Protein AF-A0A6I9Q2E1-F1 (afdb_monomer)

Radius of gyration: 28.59 Å; Cα contacts (8 Å, |Δi|>4): 87; chains: 1; bounding box: 89×49×63 Å

Secondary structure (DSSP, 8-state):
--TT-HHHHHHHHHHHHHH-TTS-HHHHHHHHHHHHHSSS-SS-HHHHHHHT-TTS-HHHHHHHHHHHHHHH-HHHHHHHHHHHHHH-HHHHHT-HHHHHHHHHHHHHHHHHHHHHHHHHHHHTTS--S----PPP----------

pLDDT: mean 81.27, std 20.2, range [39.94, 97.75]

Organism: NCBI:txid8208

Foldseek 3Di:
DPLLQLLVLLVQQLVVLLPDPVVDLVLQLQLLVQLCPDPVRNADPVRSVVLNDPVDHSSVSSSVQSVSLSVSDRVSSVSSLVSCCVRPVVSSCPGPSNVVVVVVVVVVVVVVVVVVVVVVVVVVPDDDDDDDDDDDDDDDDDDDDD

Sequence (146 aa):
MDIDDYHEQLQRDAHFLCSDQRMDTELMDILVLQLNRIYPQILSDKEAHGFRKLSVPTKVRLAELLKHLHRKGEEACHEFYRGLHIHAEDVYSSLPTRVIQKETSDAKWSNTMAIHQERYVLNDRVISEQITCFGWIVATSERVAS

Solvent-accessible surface area (backbone atoms only — not comparable to full-atom values): 8733 Å² total; per-residue (Å²): 127,80,86,76,48,34,50,60,44,50,64,69,33,45,64,54,56,58,66,42,78,82,64,34,63,66,55,51,45,51,45,40,50,49,40,37,70,42,87,79,60,69,30,53,72,69,54,35,57,57,63,60,45,80,92,52,60,55,54,59,42,49,52,51,47,54,56,50,29,56,70,72,33,51,69,43,32,44,53,48,52,53,42,36,42,76,76,36,46,72,60,44,62,63,30,63,64,48,44,53,52,49,54,54,49,53,51,51,50,52,52,51,50,51,54,50,52,56,54,53,69,70,44,78,80,65,84,82,88,84,86,81,81,81,77,83,83,81,85,77,90,82,81,90,86,134

InterPro domains:
  IPR011029 Death-like domain superfamily [G3DSA:1.10.533.10] (2-100)
  IPR043574 Caspase recruitment domain-containing protein 19 [PTHR34765] (3-136)

Mean predicted aligned error: 13.05 Å

Nearest PDB structures (foldseek):
  4fh0-assembly2_B  TM=9.780E-01  e=1.217E-07  Homo sapiens
  4dwn-assembly2_B  TM=9.802E-01  e=1.422E-07  Homo sapiens
  4dwn-assembly1_A  TM=9.805E-01  e=1.843E-07  Homo sapiens
  3t6p-assembly1_A  TM=8.709E-01  e=1.599E+00  Homo sapiens

Structure (mmCIF, N/CA/C/O backbone):
data_AF-A0A6I9Q2E1-F1
#
_entry.id   AF-A0A6I9Q2E1-F1
#
loop_
_atom_site.group_PDB
_atom_site.id
_atom_site.type_symbol
_atom_site.label_atom_id
_atom_site.label_alt_id
_atom_site.label_comp_id
_atom_site.label_asym_id
_atom_site.label_entity_id
_atom_site.label_seq_id
_atom_site.pdbx_PDB_ins_code
_atom_site.Cartn_x
_atom_site.Cartn_y
_atom_site.Cartn_z
_atom_site.occupancy
_atom_site.B_iso_or_equiv
_atom_site.auth_seq_id
_atom_site.auth_comp_id
_atom_site.auth_asym_id
_atom_site.auth_atom_id
_atom_site.pdbx_PDB_model_num
ATOM 1 N N . MET A 1 1 ? 4.318 3.892 -24.324 1.00 43.16 1 MET A N 1
ATOM 2 C CA . MET A 1 1 ? 3.528 4.031 -23.088 1.00 43.16 1 MET A CA 1
ATOM 3 C C . MET A 1 1 ? 4.532 3.825 -21.987 1.00 43.16 1 MET A C 1
ATOM 5 O O . MET A 1 1 ? 5.195 2.796 -22.038 1.00 43.16 1 MET A O 1
ATOM 9 N N . ASP A 1 2 ? 4.786 4.839 -21.169 1.00 49.62 2 ASP A N 1
ATOM 10 C CA . ASP A 1 2 ? 5.805 4.732 -20.129 1.00 49.62 2 ASP A CA 1
ATOM 11 C C . ASP A 1 2 ? 5.295 3.720 -19.104 1.00 49.62 2 ASP A C 1
ATOM 13 O O . ASP A 1 2 ? 4.258 3.923 -18.475 1.00 49.62 2 ASP A O 1
ATOM 17 N N . ILE A 1 3 ? 5.924 2.549 -19.075 1.00 57.00 3 ILE A N 1
ATOM 18 C CA . ILE A 1 3 ? 5.482 1.403 -18.273 1.00 57.00 3 ILE A CA 1
ATOM 19 C C . ILE A 1 3 ? 5.733 1.677 -16.785 1.00 57.00 3 ILE A C 1
ATOM 21 O O . ILE A 1 3 ? 5.215 0.948 -15.944 1.00 57.00 3 ILE A O 1
ATOM 25 N N . ASP A 1 4 ? 6.428 2.767 -16.467 1.00 65.12 4 ASP A N 1
ATOM 26 C CA . ASP A 1 4 ? 6.945 3.084 -15.144 1.00 65.12 4 ASP A CA 1
ATOM 27 C C . ASP A 1 4 ? 6.004 3.963 -14.302 1.00 65.12 4 ASP A C 1
ATOM 29 O O . ASP A 1 4 ? 6.315 4.242 -13.148 1.00 65.12 4 ASP A O 1
ATOM 33 N N . ASP A 1 5 ? 4.820 4.352 -14.804 1.00 89.44 5 ASP A N 1
ATOM 34 C CA . ASP A 1 5 ? 3.875 5.116 -13.978 1.00 89.44 5 ASP A CA 1
ATOM 35 C C . ASP A 1 5 ? 3.180 4.224 -12.934 1.00 89.44 5 ASP A C 1
ATOM 37 O O . ASP A 1 5 ? 2.141 3.590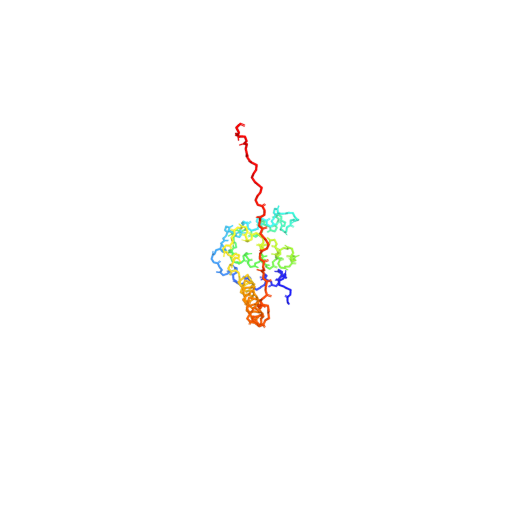 -13.176 1.00 89.44 5 ASP A O 1
ATOM 41 N N . TYR A 1 6 ? 3.752 4.200 -11.729 1.00 91.81 6 TYR A N 1
ATOM 42 C CA . TYR A 1 6 ? 3.202 3.475 -10.590 1.00 91.81 6 TYR A CA 1
ATOM 43 C C . TYR A 1 6 ? 1.793 3.939 -10.199 1.00 91.81 6 TYR A C 1
ATOM 45 O O . TYR A 1 6 ? 1.046 3.131 -9.640 1.00 91.81 6 TYR A O 1
ATOM 53 N N . HIS A 1 7 ? 1.375 5.174 -10.515 1.00 91.62 7 HIS A N 1
ATOM 54 C CA . HIS A 1 7 ? -0.008 5.602 -10.278 1.00 91.62 7 HIS A CA 1
ATOM 55 C C . HIS A 1 7 ? -0.985 4.821 -11.141 1.00 91.62 7 HIS A C 1
ATOM 57 O O . HIS A 1 7 ? -1.996 4.327 -10.630 1.00 91.62 7 HIS A O 1
ATOM 63 N N . GLU A 1 8 ? -0.701 4.718 -12.440 1.00 91.94 8 GLU A N 1
ATOM 64 C CA . GLU A 1 8 ? -1.548 3.971 -13.361 1.00 91.94 8 GLU A CA 1
ATOM 65 C C . GLU A 1 8 ? -1.517 2.477 -13.041 1.00 91.94 8 GLU A C 1
ATOM 67 O O . GLU A 1 8 ? -2.559 1.819 -13.082 1.00 91.94 8 GLU A O 1
ATOM 72 N N . GLN A 1 9 ? -0.344 1.935 -12.687 1.00 94.19 9 GLN A N 1
ATOM 73 C CA . GLN A 1 9 ? -0.238 0.543 -12.248 1.00 94.19 9 GLN A CA 1
ATOM 74 C C . GLN A 1 9 ? -1.138 0.295 -11.031 1.00 94.19 9 GLN A C 1
ATOM 76 O O . GLN A 1 9 ? -1.955 -0.623 -11.047 1.00 94.19 9 GLN A O 1
ATOM 81 N N . LEU A 1 10 ? -1.054 1.148 -9.999 1.00 95.69 10 LEU A N 1
ATOM 82 C CA . LEU A 1 10 ? -1.838 0.997 -8.767 1.00 95.69 10 LEU A CA 1
ATOM 83 C C . LEU A 1 10 ? -3.345 1.052 -9.022 1.00 95.69 10 LEU A C 1
ATOM 85 O O . LEU A 1 10 ? -4.094 0.297 -8.407 1.00 95.69 10 LEU A O 1
ATOM 89 N N . GLN A 1 11 ? -3.802 1.891 -9.955 1.00 93.75 11 GLN A N 1
ATOM 90 C CA . GLN A 1 11 ? -5.210 1.918 -10.356 1.00 93.75 11 GLN A CA 1
ATOM 91 C C . GLN A 1 11 ? -5.654 0.616 -11.032 1.00 93.75 11 GLN A C 1
ATOM 93 O O . GLN A 1 11 ? -6.739 0.117 -10.729 1.00 93.75 11 GLN A O 1
ATOM 98 N N . ARG A 1 12 ? -4.831 0.060 -11.932 1.00 94.44 12 ARG A N 1
ATOM 99 C CA . ARG A 1 12 ? -5.129 -1.201 -12.635 1.00 94.44 12 ARG A CA 1
ATOM 100 C C . ARG A 1 12 ? -5.144 -2.393 -11.678 1.00 94.44 12 ARG A C 1
ATOM 102 O O . ARG A 1 12 ? -6.036 -3.235 -11.759 1.00 94.44 12 ARG A O 1
ATOM 109 N N . ASP A 1 13 ? -4.204 -2.429 -10.741 1.00 96.69 13 ASP A N 1
ATOM 110 C CA . ASP A 1 13 ? -4.019 -3.555 -9.827 1.00 96.69 13 ASP A CA 1
ATOM 111 C C . ASP A 1 13 ? -4.917 -3.494 -8.580 1.00 96.69 13 ASP A C 1
ATOM 113 O O . ASP A 1 13 ? -5.109 -4.507 -7.905 1.00 96.69 13 ASP A O 1
ATOM 117 N N . ALA A 1 14 ? -5.526 -2.342 -8.272 1.00 96.06 14 ALA A N 1
ATOM 118 C CA . ALA A 1 14 ? -6.323 -2.151 -7.057 1.00 96.06 14 ALA A CA 1
ATOM 119 C C . ALA A 1 14 ? -7.446 -3.185 -6.887 1.00 96.06 14 ALA A C 1
ATOM 121 O O . ALA A 1 14 ? -7.664 -3.689 -5.783 1.00 96.06 14 ALA A O 1
ATOM 122 N N . HIS A 1 15 ? -8.152 -3.523 -7.971 1.00 96.12 15 HIS A N 1
ATOM 123 C CA . HIS A 1 15 ? -9.225 -4.518 -7.923 1.00 96.12 15 HIS A CA 1
ATOM 124 C C . HIS A 1 15 ? -8.695 -5.914 -7.571 1.00 96.12 15 HIS A C 1
ATOM 126 O O . HIS A 1 15 ? -9.305 -6.622 -6.766 1.00 96.12 15 HIS A O 1
ATOM 132 N N . PHE A 1 16 ? -7.556 -6.297 -8.157 1.00 97.25 16 PHE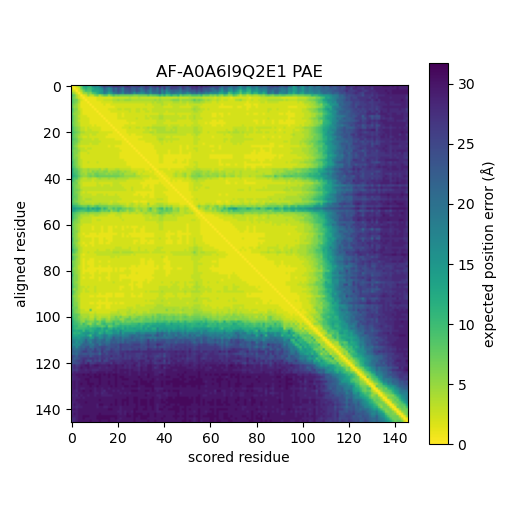 A N 1
ATOM 133 C CA . PHE A 1 16 ? -6.886 -7.563 -7.871 1.00 97.25 16 PHE A CA 1
ATOM 134 C C . PHE A 1 16 ? -6.471 -7.622 -6.398 1.00 97.25 16 PHE A C 1
ATOM 136 O O . PHE A 1 16 ? -6.895 -8.525 -5.680 1.00 97.25 16 PHE A O 1
ATOM 143 N N . LEU A 1 17 ? -5.767 -6.595 -5.916 1.00 97.06 17 LEU A N 1
ATOM 144 C CA . LEU A 1 17 ? -5.309 -6.495 -4.527 1.00 97.06 17 LEU A CA 1
ATOM 145 C C . LEU A 1 17 ? -6.460 -6.561 -3.511 1.00 97.06 17 LEU A C 1
ATOM 147 O O . LEU A 1 17 ? -6.336 -7.210 -2.481 1.00 97.06 17 LEU A O 1
ATOM 151 N N . CYS A 1 18 ? -7.601 -5.925 -3.791 1.00 95.94 18 CYS A N 1
ATOM 152 C CA . CYS A 1 18 ? -8.755 -5.945 -2.880 1.00 95.94 18 CYS A CA 1
ATOM 153 C C . CYS A 1 18 ? -9.529 -7.278 -2.884 1.00 95.94 18 CYS A C 1
ATOM 155 O O . CYS A 1 18 ? -10.335 -7.532 -1.979 1.00 95.94 18 CYS A O 1
ATOM 157 N N . SER A 1 19 ? -9.327 -8.107 -3.910 1.00 94.94 19 SER A N 1
ATOM 158 C CA . SER A 1 19 ? -10.027 -9.382 -4.090 1.00 94.94 19 SER A CA 1
ATOM 159 C C . SER A 1 19 ? -9.179 -10.589 -3.689 1.00 94.94 19 SER A C 1
ATOM 161 O O . SER A 1 19 ? -9.750 -11.610 -3.307 1.00 94.94 19 SER A O 1
ATOM 163 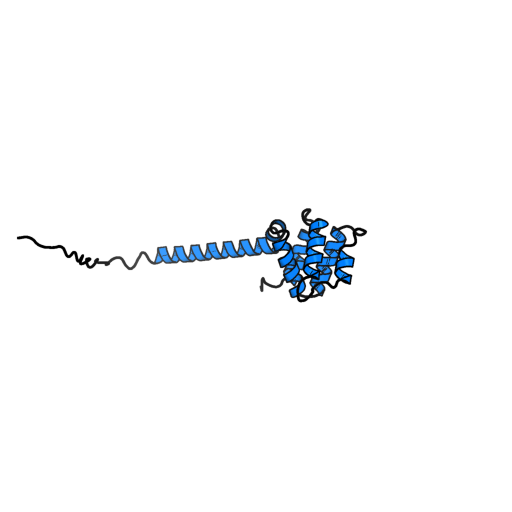N N . ASP A 1 20 ? -7.850 -10.472 -3.752 1.00 95.50 20 ASP A N 1
ATOM 164 C CA . ASP A 1 20 ? -6.910 -11.542 -3.422 1.00 95.50 20 ASP A CA 1
ATOM 165 C C . ASP A 1 20 ? -6.947 -11.868 -1.919 1.00 95.50 20 ASP A C 1
ATOM 167 O O . ASP A 1 20 ? -6.867 -10.989 -1.062 1.00 95.50 20 ASP A O 1
ATOM 171 N N . GLN A 1 21 ? -7.088 -13.151 -1.587 1.00 94.75 21 GLN A N 1
ATOM 172 C CA . GLN A 1 21 ? -7.166 -13.615 -0.203 1.00 94.75 21 GLN A CA 1
ATOM 173 C C . GLN A 1 21 ? -5.833 -13.474 0.544 1.00 94.75 21 GLN A C 1
ATOM 175 O O . GLN A 1 21 ? -5.843 -13.346 1.765 1.00 94.75 21 GLN A O 1
ATOM 180 N N . ARG A 1 22 ? -4.707 -13.471 -0.178 1.00 96.31 22 ARG A N 1
ATOM 181 C CA . ARG A 1 22 ? -3.362 -13.295 0.386 1.00 96.31 22 ARG A CA 1
ATOM 182 C C . ARG A 1 22 ? -3.131 -11.876 0.898 1.00 96.31 22 ARG A C 1
ATOM 184 O O . ARG A 1 22 ? -2.254 -11.659 1.723 1.00 96.31 22 ARG A O 1
ATOM 191 N N . MET A 1 23 ? -3.947 -10.916 0.456 1.00 96.50 23 MET A N 1
ATOM 192 C CA . MET A 1 23 ? -4.010 -9.568 1.024 1.00 96.50 23 MET A CA 1
ATOM 193 C C . MET A 1 23 ? -4.820 -9.568 2.327 1.00 96.50 23 MET A C 1
ATOM 195 O O . MET A 1 23 ? -5.869 -8.927 2.448 1.00 96.50 23 MET A O 1
ATOM 199 N N . ASP A 1 24 ? -4.336 -10.329 3.305 1.00 95.00 24 ASP A N 1
ATOM 200 C CA . ASP A 1 24 ? -4.950 -10.445 4.618 1.00 95.00 24 ASP A CA 1
ATOM 201 C C . ASP A 1 24 ? -4.574 -9.279 5.552 1.00 95.00 24 ASP A C 1
ATOM 203 O O . ASP A 1 24 ? -3.902 -8.308 5.188 1.00 95.00 24 ASP A O 1
ATOM 207 N N . THR A 1 25 ? -5.088 -9.339 6.780 1.00 95.25 25 THR A N 1
ATOM 208 C CA . THR A 1 25 ? -4.869 -8.300 7.791 1.00 95.25 25 THR A CA 1
ATOM 209 C C . THR A 1 25 ? -3.402 -8.187 8.190 1.00 95.25 25 THR A C 1
ATOM 211 O O . THR A 1 25 ? -2.944 -7.079 8.456 1.00 95.25 25 THR A O 1
ATOM 214 N N . GLU A 1 26 ? -2.677 -9.304 8.245 1.00 95.94 26 GLU A N 1
ATOM 215 C CA . GLU A 1 26 ? -1.284 -9.337 8.681 1.00 95.94 26 GLU A CA 1
ATOM 216 C C . GLU A 1 26 ? -0.384 -8.696 7.628 1.00 95.94 26 GLU A C 1
ATOM 218 O O . GLU A 1 26 ? 0.357 -7.763 7.945 1.00 95.94 26 GLU A O 1
ATOM 223 N N . LEU A 1 27 ? -0.523 -9.108 6.365 1.00 96.81 27 LEU A N 1
ATOM 224 C CA . LEU A 1 27 ? 0.221 -8.509 5.263 1.00 96.81 27 LEU A CA 1
ATOM 225 C C . LEU A 1 27 ? -0.088 -7.015 5.141 1.00 96.81 27 LEU A C 1
ATOM 227 O O . LEU A 1 27 ? 0.825 -6.199 5.012 1.00 96.81 27 LEU A O 1
ATOM 231 N N . MET A 1 28 ? -1.363 -6.627 5.241 1.00 96.19 28 MET A N 1
ATOM 232 C CA . MET A 1 28 ? -1.742 -5.216 5.218 1.00 96.19 28 MET A CA 1
ATOM 233 C C . MET A 1 28 ? -1.041 -4.415 6.330 1.00 96.19 28 MET A C 1
ATOM 235 O O . MET A 1 28 ? -0.525 -3.325 6.077 1.00 96.19 28 MET A O 1
ATOM 239 N N . ASP A 1 29 ? -1.022 -4.934 7.556 1.00 96.50 29 ASP A N 1
ATOM 240 C CA . ASP A 1 29 ? -0.396 -4.272 8.698 1.00 96.50 29 ASP A CA 1
ATOM 241 C C . ASP A 1 29 ? 1.132 -4.159 8.536 1.00 96.50 29 ASP A C 1
ATOM 243 O O . ASP A 1 29 ? 1.705 -3.119 8.881 1.00 96.50 29 ASP A O 1
ATOM 247 N N . ILE A 1 30 ? 1.781 -5.182 7.966 1.00 97.12 30 ILE A N 1
ATOM 248 C CA . ILE A 1 30 ? 3.210 -5.170 7.613 1.00 97.12 30 ILE A CA 1
ATOM 249 C C . ILE A 1 30 ? 3.502 -4.071 6.586 1.00 97.12 30 ILE A C 1
ATOM 251 O O . ILE A 1 30 ? 4.409 -3.263 6.795 1.00 97.12 30 ILE A O 1
ATOM 255 N N . LEU A 1 31 ? 2.703 -3.977 5.518 1.00 97.69 31 LEU A N 1
ATOM 256 C CA . LEU A 1 31 ? 2.875 -2.951 4.485 1.00 97.69 31 LEU A CA 1
ATOM 257 C C . LEU A 1 31 ? 2.713 -1.539 5.059 1.00 97.69 31 LEU A C 1
ATOM 259 O O . LEU A 1 31 ? 3.532 -0.659 4.792 1.00 97.69 31 LEU A O 1
ATOM 263 N N . VAL A 1 32 ? 1.701 -1.318 5.904 1.00 97.56 32 VAL A N 1
ATOM 264 C CA . VAL A 1 32 ? 1.496 -0.025 6.576 1.00 97.56 32 VAL A CA 1
ATOM 265 C C . VAL A 1 32 ? 2.687 0.332 7.470 1.00 97.56 32 VAL A C 1
ATOM 267 O O . VAL A 1 32 ? 3.117 1.487 7.493 1.00 97.56 32 VAL A O 1
ATOM 270 N N . LEU A 1 33 ? 3.237 -0.642 8.198 1.00 97.06 33 LEU A N 1
ATOM 271 C CA . LEU A 1 33 ? 4.418 -0.441 9.036 1.00 97.06 33 LEU A CA 1
ATOM 272 C C . LEU A 1 33 ? 5.667 -0.113 8.219 1.00 97.06 33 LEU A C 1
ATOM 274 O O . LEU A 1 33 ? 6.423 0.772 8.620 1.00 97.06 33 LEU A O 1
ATOM 278 N N . GLN A 1 34 ? 5.882 -0.782 7.085 1.00 96.69 34 GLN A N 1
ATOM 279 C CA . GLN A 1 34 ? 7.004 -0.468 6.207 1.00 96.69 34 GLN A CA 1
ATOM 280 C C . GLN A 1 34 ? 6.900 0.976 5.707 1.00 96.69 34 GLN A C 1
ATOM 282 O O . GLN A 1 34 ? 7.830 1.755 5.897 1.00 96.69 34 GLN A O 1
ATOM 287 N N . LEU A 1 35 ? 5.746 1.361 5.156 1.00 97.44 35 LEU A N 1
ATOM 288 C CA . LEU A 1 35 ? 5.506 2.709 4.628 1.00 97.44 35 LEU A CA 1
ATOM 289 C C . LEU A 1 35 ? 5.628 3.810 5.695 1.00 97.44 35 LEU A C 1
ATOM 291 O O . LEU A 1 35 ? 5.893 4.970 5.377 1.00 97.44 35 LEU A O 1
ATOM 295 N N . ASN A 1 36 ? 5.443 3.457 6.966 1.00 97.75 36 ASN A N 1
ATOM 296 C CA . ASN A 1 36 ? 5.642 4.355 8.097 1.00 97.75 36 ASN A CA 1
ATOM 297 C C . ASN A 1 36 ? 7.110 4.499 8.529 1.00 97.75 36 ASN A C 1
ATOM 299 O O . ASN A 1 36 ? 7.475 5.528 9.090 1.00 97.75 36 ASN A O 1
ATOM 303 N N . ARG A 1 37 ? 7.953 3.490 8.301 1.00 96.38 37 ARG A N 1
ATOM 304 C CA . ARG A 1 37 ? 9.317 3.435 8.858 1.00 96.38 37 ARG A CA 1
ATOM 305 C C . ARG A 1 37 ? 10.431 3.738 7.861 1.00 96.38 37 ARG A C 1
ATOM 307 O O . ARG A 1 37 ? 11.580 3.872 8.276 1.00 96.38 37 ARG A O 1
ATOM 314 N N . ILE A 1 38 ? 10.117 3.821 6.574 1.00 92.50 38 ILE A N 1
ATOM 315 C CA . ILE A 1 38 ? 11.080 4.192 5.531 1.00 92.50 38 ILE A CA 1
ATOM 316 C C . ILE A 1 38 ? 11.400 5.693 5.544 1.00 92.50 38 ILE A C 1
ATOM 318 O O . ILE A 1 38 ? 10.649 6.494 6.100 1.00 92.50 38 ILE A O 1
ATOM 322 N N . TYR A 1 39 ? 12.534 6.065 4.943 1.00 87.25 39 TYR A N 1
ATOM 323 C CA . TYR A 1 39 ? 12.930 7.457 4.737 1.00 87.25 39 TYR A CA 1
ATOM 324 C C . TYR A 1 39 ? 12.999 7.776 3.230 1.00 87.25 39 TYR A C 1
ATOM 326 O O . TYR A 1 39 ? 13.746 7.089 2.532 1.00 87.25 39 TYR A O 1
ATOM 334 N N . PRO A 1 40 ? 12.296 8.822 2.748 1.00 87.19 40 PRO A N 1
ATOM 335 C CA . PRO A 1 40 ? 11.367 9.661 3.507 1.00 87.19 40 PRO A CA 1
ATOM 336 C C . PRO A 1 40 ? 10.101 8.890 3.913 1.00 87.19 40 PRO A C 1
ATOM 338 O O . PRO A 1 40 ? 9.668 7.959 3.241 1.00 87.19 40 PRO A O 1
ATOM 341 N N . GLN A 1 41 ? 9.508 9.278 5.041 1.00 94.25 41 GLN A N 1
ATOM 342 C CA . GLN A 1 41 ? 8.316 8.616 5.569 1.00 94.25 41 GLN A CA 1
ATOM 343 C C . GLN A 1 41 ? 7.116 8.846 4.640 1.00 94.25 41 GLN A C 1
ATOM 345 O O . GLN A 1 41 ? 6.723 9.989 4.404 1.00 94.25 41 GLN A O 1
ATOM 350 N N . ILE A 1 42 ? 6.499 7.761 4.158 1.00 96.94 42 ILE A N 1
ATOM 351 C CA . ILE A 1 42 ? 5.319 7.833 3.282 1.00 96.94 42 ILE A CA 1
ATOM 352 C C . ILE A 1 42 ? 4.046 8.016 4.109 1.00 96.94 42 ILE A C 1
ATOM 354 O O . ILE A 1 42 ? 3.234 8.896 3.812 1.00 96.94 42 ILE A O 1
ATOM 358 N N . LEU A 1 43 ? 3.872 7.215 5.165 1.00 97.44 43 LEU A N 1
ATOM 359 C CA . LEU A 1 43 ? 2.753 7.326 6.104 1.00 97.44 43 LEU A CA 1
ATOM 360 C C . LEU A 1 43 ? 3.222 7.893 7.441 1.00 97.44 43 LEU A C 1
ATOM 362 O O . LEU A 1 43 ? 4.043 7.288 8.127 1.00 97.44 43 LEU A O 1
ATOM 366 N N . SER A 1 44 ? 2.630 9.004 7.866 1.00 97.00 44 SER A N 1
ATOM 367 C CA . SER A 1 44 ? 2.819 9.509 9.228 1.00 97.00 44 SER A CA 1
ATOM 368 C C . SER A 1 44 ? 2.331 8.500 10.271 1.00 97.00 44 SER A C 1
ATOM 370 O O . SER A 1 44 ? 1.448 7.683 9.997 1.00 97.00 44 SER A O 1
ATOM 372 N N . ASP A 1 45 ? 2.835 8.595 11.502 1.00 97.12 45 ASP A N 1
ATOM 373 C CA . ASP A 1 45 ? 2.421 7.708 12.603 1.00 97.12 45 ASP A CA 1
ATOM 374 C C . ASP A 1 45 ? 0.902 7.721 12.821 1.00 97.12 45 ASP A C 1
ATOM 376 O O . ASP A 1 45 ? 0.283 6.692 13.102 1.00 97.12 45 ASP A O 1
ATOM 380 N N . LYS A 1 46 ? 0.276 8.886 12.617 1.00 96.31 46 LYS A N 1
ATOM 381 C CA . LYS A 1 46 ? -1.176 9.059 12.699 1.00 96.31 46 LYS A CA 1
ATOM 382 C C . LYS A 1 46 ? -1.912 8.316 11.580 1.00 96.31 46 LYS A C 1
ATOM 384 O O . LYS A 1 46 ? -2.924 7.672 11.856 1.00 96.31 46 LYS A O 1
ATOM 389 N N . GLU A 1 47 ? -1.434 8.414 10.339 1.00 96.75 47 GLU A N 1
ATOM 390 C CA . GLU A 1 47 ? -2.011 7.703 9.188 1.00 96.75 47 GLU A CA 1
ATOM 391 C C . GLU A 1 47 ? -1.859 6.188 9.365 1.00 96.75 47 GLU A C 1
ATOM 393 O O . GLU A 1 47 ? -2.842 5.452 9.275 1.00 96.75 47 GLU A O 1
ATOM 398 N N . ALA A 1 48 ? -0.656 5.731 9.720 1.00 96.75 48 ALA A N 1
ATOM 399 C CA . ALA A 1 48 ? -0.355 4.321 9.932 1.00 96.75 48 ALA A CA 1
ATOM 400 C C . ALA A 1 48 ? -1.204 3.706 11.054 1.00 96.75 48 ALA A C 1
ATOM 402 O O . ALA A 1 48 ? -1.784 2.631 10.891 1.00 96.75 48 ALA A O 1
ATOM 403 N N . HIS A 1 49 ? -1.353 4.413 12.178 1.00 95.06 49 HIS A N 1
ATOM 404 C CA . HIS A 1 49 ? -2.242 3.981 13.253 1.00 95.06 49 HIS A CA 1
ATOM 405 C C . HIS A 1 49 ? -3.713 3.933 12.806 1.00 95.06 49 HIS A C 1
ATOM 407 O O . HIS A 1 49 ? -4.459 3.058 13.239 1.00 95.06 49 HIS A O 1
ATOM 413 N N . GLY A 1 50 ? -4.138 4.841 11.922 1.00 94.38 50 GLY A N 1
ATOM 414 C CA . GLY A 1 50 ? -5.478 4.846 11.334 1.00 94.38 50 GLY A CA 1
ATOM 415 C C . GLY A 1 50 ? -5.772 3.595 10.505 1.00 94.38 50 GLY A C 1
ATOM 416 O O . GLY A 1 50 ? -6.786 2.939 10.742 1.00 94.38 50 GLY A O 1
ATOM 417 N N . PHE A 1 51 ? -4.869 3.234 9.590 1.00 95.25 51 PHE A N 1
ATOM 418 C CA . PHE A 1 51 ? -5.048 2.080 8.701 1.00 95.25 51 PHE A CA 1
ATOM 419 C C . PHE A 1 51 ? -4.984 0.729 9.421 1.00 95.25 51 PHE A C 1
ATOM 421 O O . PHE A 1 51 ? -5.577 -0.238 8.954 1.00 95.25 51 PHE A O 1
ATOM 428 N N . ARG A 1 52 ? -4.328 0.658 10.582 1.00 92.69 52 ARG A N 1
ATOM 429 C CA . ARG A 1 52 ? -4.208 -0.577 11.376 1.00 92.69 52 ARG A CA 1
ATOM 430 C C . ARG A 1 52 ? -5.366 -0.815 12.345 1.00 92.69 52 ARG A C 1
ATOM 432 O O . ARG A 1 52 ? -5.395 -1.828 13.039 1.00 92.69 52 ARG A O 1
ATOM 439 N N . LYS A 1 53 ? -6.361 0.077 12.403 1.00 89.19 53 LYS A N 1
ATOM 440 C CA . LYS A 1 53 ? -7.545 -0.125 13.254 1.00 89.19 53 LYS A CA 1
ATOM 441 C C . LYS A 1 53 ? -8.304 -1.380 12.820 1.00 89.19 53 LYS A C 1
ATOM 443 O O . LYS A 1 53 ? -8.790 -1.457 11.696 1.00 89.19 53 LYS A O 1
ATOM 448 N N . LEU A 1 54 ? -8.431 -2.354 13.721 1.00 83.75 54 LEU A N 1
ATOM 449 C CA . LEU A 1 54 ? -9.125 -3.629 13.470 1.00 83.75 54 LEU A CA 1
ATOM 450 C C . LEU A 1 54 ? -10.657 -3.512 13.518 1.00 83.75 54 LEU A C 1
ATOM 452 O O . LEU A 1 54 ? -11.364 -4.468 13.222 1.00 83.75 54 LEU A O 1
ATOM 456 N N . SER A 1 55 ? -11.187 -2.337 13.870 1.00 88.88 55 SER A N 1
ATOM 457 C CA . SER A 1 55 ? -12.628 -2.063 13.872 1.00 88.88 55 SER A CA 1
ATOM 458 C C . SER A 1 55 ? -13.227 -1.926 12.467 1.00 88.88 55 SER A C 1
ATOM 460 O O . SER A 1 55 ? -14.443 -1.842 12.334 1.00 88.88 55 SER A O 1
ATOM 462 N N . VAL A 1 56 ? -12.389 -1.850 11.428 1.00 90.25 56 VAL A N 1
ATOM 463 C CA . VAL A 1 56 ? -12.797 -1.706 10.025 1.00 90.25 56 VAL A CA 1
ATOM 464 C C . VAL A 1 56 ? -12.365 -2.961 9.254 1.00 90.25 56 VAL A C 1
ATOM 466 O O . VAL A 1 56 ? -11.231 -3.404 9.437 1.00 90.25 56 VAL A O 1
ATOM 469 N N . PRO A 1 57 ? -13.212 -3.538 8.380 1.00 92.44 57 PRO A N 1
ATOM 470 C CA . PRO A 1 57 ? -12.840 -4.710 7.589 1.00 92.44 57 PRO A CA 1
ATOM 471 C C . PRO A 1 57 ? -11.603 -4.466 6.716 1.00 92.44 57 PRO A C 1
ATOM 473 O O . PRO A 1 57 ? -11.522 -3.450 6.026 1.00 92.44 57 PRO A O 1
ATOM 476 N N . THR A 1 58 ? -10.682 -5.432 6.669 1.00 93.19 58 THR A N 1
ATOM 477 C CA . THR A 1 58 ? -9.386 -5.326 5.972 1.00 93.19 58 THR A CA 1
ATOM 478 C C . THR A 1 58 ? -9.509 -4.859 4.527 1.00 93.19 58 THR A C 1
ATOM 480 O O . T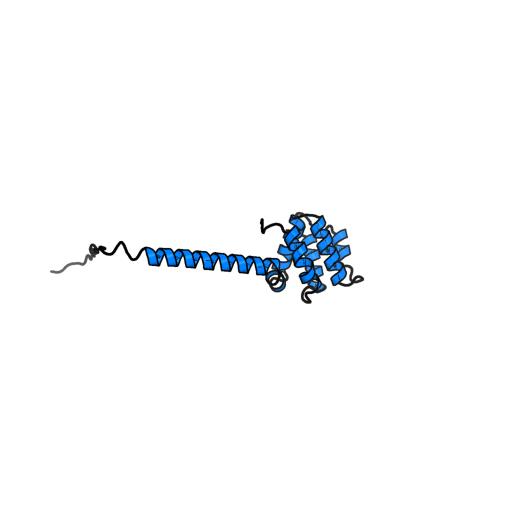HR A 1 58 ? -8.793 -3.948 4.127 1.00 93.19 58 THR A O 1
ATOM 483 N N . LYS A 1 59 ? -10.475 -5.390 3.767 1.00 93.00 59 LYS A N 1
ATOM 484 C CA . LYS A 1 59 ? -10.710 -4.988 2.369 1.00 93.00 59 LYS A CA 1
ATOM 485 C C . LYS A 1 59 ? -11.038 -3.501 2.220 1.00 93.00 59 LYS A C 1
ATOM 487 O O . LYS A 1 59 ? -10.563 -2.858 1.291 1.00 93.00 59 LYS A O 1
ATOM 492 N N . VAL A 1 60 ? -11.826 -2.950 3.146 1.00 93.81 60 VAL A N 1
ATOM 493 C CA . VAL A 1 60 ? -12.182 -1.523 3.147 1.00 93.81 60 VAL A CA 1
ATOM 494 C C . VAL A 1 60 ? -10.945 -0.689 3.457 1.00 93.81 60 VAL A C 1
ATOM 496 O O . VAL A 1 60 ? -10.632 0.234 2.710 1.00 93.81 60 VAL A O 1
ATOM 499 N N . ARG A 1 61 ? -10.193 -1.065 4.499 1.00 95.56 61 ARG A N 1
ATOM 500 C CA . ARG A 1 61 ? -8.957 -0.365 4.868 1.00 95.56 61 ARG A CA 1
ATOM 501 C C . ARG A 1 61 ? -7.938 -0.393 3.728 1.00 95.56 61 ARG A C 1
ATOM 503 O O . ARG A 1 61 ? -7.288 0.615 3.476 1.00 95.56 61 ARG A O 1
ATOM 510 N N . LEU A 1 62 ? -7.790 -1.531 3.045 1.00 96.31 62 LEU A N 1
ATOM 511 C CA . LEU A 1 62 ? -6.868 -1.688 1.922 1.00 96.31 62 LEU A CA 1
ATOM 512 C C . LEU A 1 62 ? -7.273 -0.785 0.755 1.00 96.31 62 LEU A C 1
ATOM 514 O O . LEU A 1 62 ? -6.438 -0.046 0.246 1.00 96.31 62 LEU A O 1
ATOM 518 N N . ALA A 1 63 ? -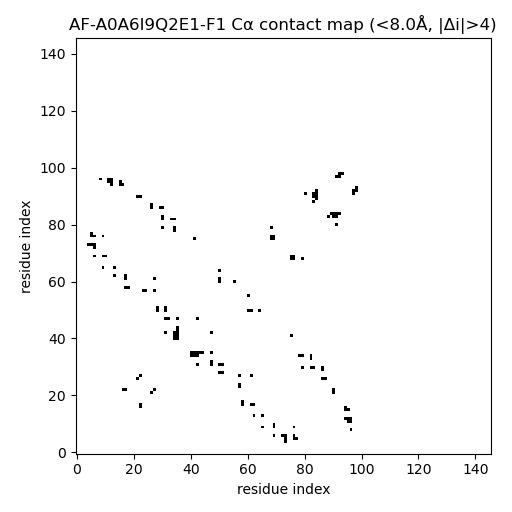8.553 -0.763 0.380 1.00 95.94 63 ALA A N 1
ATOM 519 C CA . ALA A 1 63 ? -9.041 0.138 -0.662 1.00 95.94 63 ALA A CA 1
ATOM 520 C C . ALA A 1 63 ? -8.780 1.619 -0.317 1.00 95.94 63 ALA A C 1
ATOM 522 O O . ALA A 1 63 ? -8.365 2.403 -1.175 1.00 95.94 63 ALA A O 1
ATOM 523 N N . GLU A 1 64 ? -8.981 2.008 0.946 1.00 96.88 64 GLU A N 1
ATOM 524 C CA . GLU A 1 64 ? -8.673 3.357 1.427 1.00 96.88 64 GLU A CA 1
ATOM 525 C C . GLU A 1 64 ? -7.170 3.659 1.410 1.00 96.88 64 GLU A C 1
ATOM 527 O O . GLU A 1 64 ? -6.783 4.753 0.994 1.00 96.88 64 GLU A O 1
ATOM 532 N N . LEU A 1 65 ? -6.329 2.698 1.801 1.00 97.44 65 LEU A N 1
ATOM 533 C CA . LEU A 1 65 ? -4.872 2.809 1.752 1.00 97.44 65 LEU A CA 1
ATOM 534 C C . LEU A 1 65 ? -4.389 3.034 0.316 1.00 97.44 65 LEU A C 1
ATOM 536 O O . LEU A 1 65 ? -3.675 4.000 0.063 1.00 97.44 65 LEU A O 1
ATOM 540 N N . LEU A 1 66 ? -4.824 2.207 -0.638 1.00 97.62 66 LEU A N 1
ATOM 541 C CA . LEU A 1 66 ? -4.430 2.327 -2.047 1.00 97.62 66 LEU A CA 1
ATOM 542 C C . LEU A 1 66 ? -4.841 3.687 -2.626 1.00 97.62 66 LEU A C 1
ATOM 544 O O . LEU A 1 66 ? -4.040 4.374 -3.259 1.00 97.62 66 LEU A O 1
ATOM 548 N N . LYS A 1 67 ? -6.071 4.132 -2.340 1.00 97.12 67 LYS A N 1
ATOM 549 C CA . LYS A 1 67 ? -6.559 5.459 -2.743 1.00 97.12 67 LYS A CA 1
ATOM 550 C C . LYS A 1 67 ? -5.749 6.592 -2.114 1.00 97.12 67 LYS A C 1
ATOM 552 O O . LYS A 1 67 ? -5.557 7.635 -2.738 1.00 97.12 67 LYS A O 1
ATOM 557 N N . HIS A 1 68 ? -5.323 6.424 -0.868 1.00 97.62 68 HIS A N 1
ATOM 558 C CA . HIS A 1 68 ? -4.523 7.408 -0.157 1.00 97.62 68 HIS A CA 1
ATOM 559 C C . HIS A 1 68 ? -3.104 7.508 -0.733 1.00 97.62 68 HIS A C 1
ATOM 561 O O . HIS A 1 68 ? -2.643 8.616 -0.991 1.00 97.62 68 HIS A O 1
ATOM 567 N N . LEU A 1 69 ? -2.458 6.375 -1.015 1.00 97.06 69 LEU A N 1
ATOM 568 C CA . LEU A 1 69 ? -1.135 6.322 -1.645 1.00 97.06 69 LEU A CA 1
ATOM 569 C C . LEU A 1 69 ? -1.157 6.925 -3.051 1.00 97.06 69 LEU A C 1
ATOM 571 O O . LEU A 1 69 ? -0.340 7.789 -3.353 1.00 97.06 69 LEU A O 1
ATOM 575 N N . HIS A 1 70 ? -2.175 6.591 -3.847 1.00 95.19 70 HIS A N 1
ATOM 576 C CA . HIS A 1 70 ? -2.384 7.190 -5.165 1.00 95.19 70 HIS A CA 1
ATOM 577 C C . HIS A 1 70 ? -2.540 8.720 -5.115 1.00 95.19 70 HIS A C 1
ATOM 579 O O . HIS A 1 70 ? -2.180 9.416 -6.052 1.00 95.19 70 HIS A O 1
ATOM 585 N N . ARG A 1 71 ? -3.084 9.278 -4.026 1.00 95.50 71 ARG A N 1
ATOM 586 C CA . ARG A 1 71 ? -3.172 10.738 -3.844 1.00 95.50 71 ARG A CA 1
ATOM 587 C C . ARG A 1 71 ? -1.871 11.365 -3.351 1.00 95.50 71 ARG A C 1
ATOM 589 O O . ARG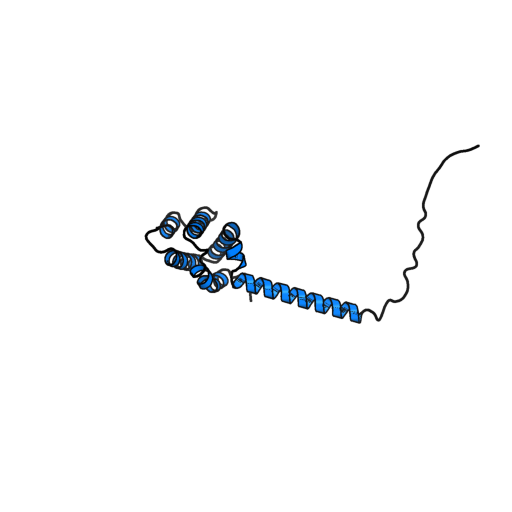 A 1 71 ? -1.695 12.564 -3.544 1.00 95.50 71 ARG A O 1
ATOM 596 N N . LYS A 1 72 ? -1.012 10.603 -2.665 1.00 95.00 72 LYS A N 1
ATOM 597 C CA . LYS A 1 72 ? 0.271 11.102 -2.150 1.00 95.00 72 LYS A CA 1
ATOM 598 C C . LYS A 1 72 ? 1.296 11.285 -3.258 1.00 95.00 72 LYS A C 1
ATOM 600 O O . LYS A 1 72 ? 2.064 12.239 -3.187 1.00 95.00 72 LYS A O 1
ATOM 605 N N . GLY A 1 73 ? 1.305 10.406 -4.253 1.00 93.38 73 GLY A N 1
ATOM 606 C CA . GLY A 1 73 ? 2.194 10.542 -5.397 1.00 93.38 73 GLY A CA 1
ATOM 607 C C . GLY A 1 73 ? 2.847 9.235 -5.825 1.00 93.38 73 GLY A C 1
ATOM 608 O O . GLY A 1 73 ? 2.560 8.157 -5.302 1.00 93.38 73 GLY A O 1
ATOM 609 N N . GLU A 1 74 ? 3.755 9.371 -6.786 1.00 93.81 74 GLU A N 1
ATOM 610 C CA . GLU A 1 74 ? 4.368 8.256 -7.508 1.00 93.81 74 GLU A CA 1
ATOM 611 C C . GLU A 1 74 ? 5.301 7.476 -6.578 1.00 93.81 74 GLU A C 1
ATOM 613 O O . GLU A 1 74 ? 5.110 6.274 -6.415 1.00 93.81 74 GLU A O 1
ATOM 618 N N . GLU A 1 75 ? 6.132 8.185 -5.812 1.00 94.31 75 GLU A N 1
ATOM 619 C CA . GLU A 1 75 ? 6.977 7.627 -4.750 1.00 94.31 75 GLU A CA 1
ATOM 620 C C . GLU A 1 75 ? 6.192 6.760 -3.746 1.00 94.31 75 GLU A C 1
ATOM 622 O O . GLU A 1 75 ? 6.626 5.680 -3.353 1.00 94.31 75 GLU A O 1
ATOM 627 N N . ALA A 1 76 ? 4.989 7.192 -3.349 1.00 96.06 76 ALA A N 1
ATOM 628 C CA . ALA A 1 76 ? 4.162 6.438 -2.407 1.00 96.06 76 ALA A CA 1
ATOM 629 C C . ALA A 1 76 ? 3.614 5.141 -3.026 1.00 96.06 76 ALA A C 1
ATOM 631 O O . ALA A 1 76 ? 3.501 4.123 -2.340 1.00 96.06 76 ALA A O 1
ATOM 632 N N . CYS A 1 77 ? 3.275 5.174 -4.317 1.00 96.19 77 CYS A N 1
ATOM 633 C CA . CYS A 1 77 ? 2.857 3.991 -5.065 1.00 96.19 77 CYS A CA 1
ATOM 634 C C . CYS A 1 77 ? 4.040 3.033 -5.276 1.00 96.19 77 CYS A C 1
ATOM 636 O O . CYS A 1 77 ? 3.896 1.826 -5.081 1.00 96.19 77 CYS A O 1
ATOM 638 N N . HIS A 1 78 ? 5.212 3.567 -5.618 1.00 95.38 78 HIS A N 1
ATOM 639 C CA . HIS A 1 78 ? 6.441 2.803 -5.797 1.00 95.38 78 HIS A CA 1
ATOM 640 C C . HIS A 1 78 ? 6.853 2.078 -4.508 1.00 95.38 78 HIS A C 1
ATOM 642 O O . HIS A 1 78 ? 7.049 0.863 -4.522 1.00 95.38 78 HIS A O 1
ATOM 648 N N . GLU A 1 79 ? 6.893 2.775 -3.370 1.00 96.75 79 GLU A N 1
ATOM 649 C CA . GLU A 1 79 ? 7.267 2.163 -2.090 1.00 96.75 79 GLU A CA 1
ATOM 650 C C . GLU A 1 79 ? 6.248 1.123 -1.604 1.00 96.75 79 GLU A C 1
ATOM 652 O 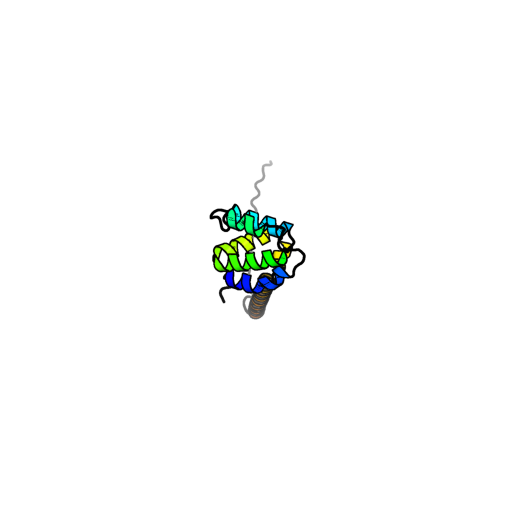O . GLU A 1 79 ? 6.617 0.152 -0.938 1.00 96.75 79 GLU A O 1
ATOM 657 N N . PHE A 1 80 ? 4.974 1.256 -1.988 1.00 97.44 80 PHE A N 1
ATOM 658 C CA . PHE A 1 80 ? 3.989 0.196 -1.775 1.00 97.44 80 PHE A CA 1
ATOM 659 C C . PHE A 1 80 ? 4.340 -1.064 -2.566 1.00 97.44 80 PHE A C 1
ATOM 661 O O . PHE A 1 80 ? 4.368 -2.150 -1.988 1.00 97.44 80 PHE A O 1
ATOM 668 N N . TYR A 1 81 ? 4.660 -0.935 -3.857 1.00 97.12 81 TYR A N 1
ATOM 669 C CA . TYR A 1 81 ? 5.095 -2.074 -4.667 1.00 97.12 81 TYR A CA 1
ATOM 670 C C . TYR A 1 81 ? 6.386 -2.692 -4.151 1.00 97.12 81 TYR A C 1
ATOM 672 O O . TYR A 1 81 ? 6.501 -3.915 -4.110 1.00 97.12 81 TYR A O 1
ATOM 680 N N . ARG A 1 82 ? 7.328 -1.862 -3.703 1.00 96.25 82 ARG A N 1
ATOM 681 C CA . ARG A 1 82 ? 8.565 -2.319 -3.079 1.00 96.25 82 ARG A CA 1
ATOM 682 C C . ARG A 1 82 ? 8.285 -3.128 -1.812 1.00 96.25 82 ARG A C 1
ATOM 684 O O . ARG A 1 82 ? 8.851 -4.203 -1.647 1.00 96.25 82 ARG A O 1
ATOM 691 N N . GLY A 1 83 ? 7.386 -2.664 -0.944 1.00 97.19 83 GLY A N 1
ATOM 692 C CA . GLY A 1 83 ? 6.964 -3.427 0.236 1.00 97.19 83 GLY A CA 1
ATOM 693 C C . GLY A 1 83 ? 6.220 -4.708 -0.095 1.00 97.19 83 GLY A C 1
ATOM 694 O O . GLY A 1 83 ? 6.490 -5.744 0.508 1.00 97.19 83 GLY A O 1
ATOM 695 N N . LEU A 1 84 ? 5.344 -4.668 -1.096 1.00 97.56 84 LEU A N 1
ATOM 696 C CA . LEU A 1 84 ? 4.632 -5.850 -1.559 1.00 97.56 84 LEU A CA 1
ATOM 697 C C . LEU A 1 84 ? 5.600 -6.897 -2.114 1.00 97.56 84 LEU A C 1
ATOM 699 O O . LEU A 1 84 ? 5.462 -8.069 -1.797 1.00 97.56 84 LEU A O 1
ATOM 703 N N . HIS A 1 85 ? 6.617 -6.485 -2.871 1.00 97.00 85 HIS A N 1
ATOM 704 C CA . HIS A 1 85 ? 7.642 -7.391 -3.381 1.00 97.00 85 HIS A CA 1
ATOM 705 C C . HIS A 1 85 ? 8.455 -8.050 -2.256 1.00 97.00 85 HIS A C 1
ATOM 707 O O . HIS A 1 85 ? 8.714 -9.246 -2.316 1.00 97.00 85 HIS A O 1
ATOM 713 N N . ILE A 1 86 ? 8.814 -7.293 -1.212 1.00 96.88 86 ILE A N 1
ATOM 714 C CA . ILE A 1 86 ? 9.593 -7.800 -0.070 1.00 96.88 86 ILE A CA 1
ATOM 715 C C . ILE A 1 86 ? 8.780 -8.784 0.781 1.00 96.88 86 ILE A C 1
ATOM 717 O O . ILE A 1 86 ? 9.317 -9.787 1.247 1.00 96.88 86 ILE A O 1
ATOM 721 N N . HIS A 1 87 ? 7.506 -8.480 1.028 1.00 97.12 87 HIS A N 1
ATOM 722 C CA . HIS A 1 87 ? 6.698 -9.200 2.014 1.00 97.12 87 HIS A CA 1
ATOM 723 C C . HIS A 1 87 ? 5.733 -10.226 1.416 1.00 97.12 87 HIS A C 1
ATOM 725 O O . HIS A 1 87 ? 5.277 -11.109 2.136 1.00 97.12 87 HIS A O 1
ATOM 731 N N . ALA A 1 88 ? 5.428 -10.121 0.124 1.00 97.00 88 ALA A N 1
ATOM 732 C CA . ALA A 1 88 ? 4.506 -10.996 -0.591 1.00 97.00 88 ALA A CA 1
ATOM 733 C C . ALA A 1 88 ? 4.873 -11.059 -2.083 1.00 97.00 88 ALA A C 1
ATOM 735 O O . ALA A 1 88 ? 4.116 -10.629 -2.960 1.00 97.00 88 ALA A O 1
ATOM 736 N N . GLU A 1 89 ? 6.069 -11.578 -2.376 1.00 96.62 89 GLU A N 1
ATOM 737 C CA . GLU A 1 89 ? 6.584 -11.717 -3.744 1.00 96.62 89 GLU A CA 1
ATOM 738 C C . GLU A 1 89 ? 5.613 -12.478 -4.660 1.00 96.62 89 GLU A C 1
ATOM 740 O O . GLU A 1 89 ? 5.479 -12.162 -5.844 1.00 96.62 89 GLU A O 1
ATOM 745 N N . ASP A 1 90 ? 4.901 -13.461 -4.118 1.00 96.06 90 ASP A N 1
ATOM 746 C CA . ASP A 1 90 ? 3.920 -14.258 -4.839 1.00 96.06 90 ASP A CA 1
ATOM 747 C C . ASP A 1 90 ? 2.684 -13.435 -5.240 1.00 96.06 90 ASP A C 1
ATOM 749 O O . ASP A 1 90 ? 2.158 -13.615 -6.342 1.00 96.06 90 ASP A O 1
ATOM 753 N N . VAL A 1 91 ? 2.223 -12.513 -4.388 1.00 97.38 91 VAL A N 1
ATOM 754 C CA . VAL A 1 91 ? 1.160 -11.549 -4.722 1.00 97.38 91 VAL A CA 1
ATOM 755 C C . VAL A 1 91 ? 1.677 -10.556 -5.750 1.00 97.38 91 VAL A C 1
ATOM 757 O O . VAL A 1 91 ? 1.035 -10.350 -6.778 1.00 97.38 91 VAL A O 1
ATOM 760 N N . TYR A 1 92 ? 2.864 -9.997 -5.509 1.00 97.06 92 TYR A N 1
ATOM 761 C CA . TYR A 1 92 ? 3.512 -9.039 -6.400 1.00 97.06 92 TYR A CA 1
ATOM 762 C C . TYR A 1 92 ? 3.680 -9.596 -7.820 1.00 97.06 92 TYR A C 1
ATOM 764 O O . TYR A 1 92 ? 3.314 -8.951 -8.798 1.00 97.06 92 TYR A O 1
ATOM 772 N N . SER A 1 93 ? 4.169 -10.826 -7.948 1.00 95.50 93 SER A N 1
ATOM 773 C CA . SER A 1 93 ? 4.400 -11.465 -9.248 1.00 95.50 93 SER A CA 1
ATOM 774 C C . SER A 1 93 ? 3.103 -11.830 -9.976 1.00 95.50 93 SER A C 1
ATOM 776 O O . SER A 1 93 ? 3.117 -12.030 -11.188 1.00 95.50 93 SER A O 1
ATOM 778 N N . SER A 1 94 ? 1.984 -11.903 -9.249 1.00 96.50 94 SER A N 1
ATOM 779 C CA . SER A 1 94 ? 0.653 -12.198 -9.795 1.00 96.50 94 SER A CA 1
ATOM 780 C C . SER A 1 94 ? -0.112 -10.948 -10.241 1.00 96.50 94 SER A C 1
ATOM 782 O O . SER A 1 94 ? -1.216 -11.074 -10.770 1.00 96.50 94 SER A O 1
ATOM 784 N N . LEU A 1 95 ? 0.428 -9.747 -10.006 1.00 96.44 95 LEU A N 1
ATOM 785 C CA . LEU A 1 95 ? -0.245 -8.502 -10.363 1.00 96.44 95 LEU A CA 1
ATOM 786 C C . LEU A 1 95 ? -0.494 -8.430 -11.877 1.00 96.44 95 LEU A C 1
ATOM 788 O O . LEU A 1 95 ? 0.435 -8.687 -12.651 1.00 96.44 95 LEU A O 1
ATOM 792 N N . PRO A 1 96 ? -1.696 -8.018 -12.321 1.00 94.12 96 PRO A N 1
ATOM 793 C CA . PRO A 1 96 ? -2.005 -7.849 -13.739 1.00 94.12 96 PRO A CA 1
ATOM 794 C C . PRO A 1 96 ? -0.955 -7.031 -14.497 1.00 94.12 96 PRO A C 1
ATOM 796 O O . PRO A 1 96 ? -0.527 -7.427 -15.582 1.00 94.12 96 PRO A O 1
ATOM 799 N N . THR A 1 97 ? -0.481 -5.925 -13.916 1.00 92.88 97 THR A N 1
ATOM 800 C CA . THR A 1 97 ? 0.558 -5.092 -14.542 1.00 92.88 97 THR A CA 1
ATOM 801 C C . THR A 1 97 ? 1.891 -5.828 -14.710 1.00 92.88 97 THR A C 1
ATOM 803 O O . THR A 1 97 ? 2.541 -5.668 -15.743 1.00 92.88 97 THR A O 1
ATOM 806 N N . ARG A 1 98 ? 2.284 -6.683 -13.756 1.00 92.00 98 ARG A N 1
ATOM 807 C CA . ARG A 1 98 ? 3.534 -7.466 -13.802 1.00 92.00 98 ARG A CA 1
ATOM 808 C C . ARG A 1 98 ? 3.458 -8.616 -14.793 1.00 92.00 98 ARG A C 1
ATOM 810 O O . ARG A 1 98 ? 4.415 -8.847 -15.530 1.00 92.00 98 ARG A O 1
ATOM 817 N N . VAL A 1 99 ? 2.314 -9.292 -14.856 1.00 89.56 99 VAL A N 1
ATOM 818 C CA . VAL A 1 99 ? 2.076 -10.368 -15.826 1.00 89.56 99 VAL A CA 1
ATOM 819 C C . VAL A 1 99 ? 2.172 -9.821 -17.253 1.00 89.56 99 VAL A C 1
ATOM 821 O O . VAL A 1 99 ? 2.950 -10.340 -18.050 1.00 89.56 99 VAL A O 1
ATOM 824 N N . ILE A 1 100 ? 1.495 -8.706 -17.547 1.00 87.56 100 ILE A N 1
ATOM 825 C CA . ILE A 1 100 ? 1.537 -8.067 -18.874 1.00 87.56 100 ILE A CA 1
ATOM 826 C C . ILE A 1 100 ? 2.959 -7.591 -19.226 1.00 87.56 100 ILE A C 1
ATOM 828 O O . ILE A 1 100 ? 3.416 -7.745 -20.362 1.00 87.56 100 ILE A O 1
ATOM 832 N N . GLN A 1 101 ? 3.696 -7.024 -18.267 1.00 82.50 101 GLN A N 1
ATOM 833 C CA . GLN A 1 101 ? 5.090 -6.605 -18.475 1.00 82.50 101 GLN A CA 1
ATOM 834 C C . GLN A 1 101 ? 6.006 -7.784 -18.825 1.00 82.50 101 GLN A C 1
ATOM 836 O O . GLN A 1 101 ? 6.866 -7.673 -19.705 1.00 82.50 101 GLN A O 1
ATOM 841 N N . LYS A 1 102 ? 5.812 -8.928 -18.168 1.00 83.00 102 LYS A N 1
ATOM 842 C CA . LYS A 1 102 ? 6.578 -10.138 -18.457 1.00 83.00 102 LYS A CA 1
ATOM 843 C C . LYS A 1 102 ? 6.244 -10.695 -19.840 1.00 83.00 102 LYS A C 1
ATOM 845 O O . LYS A 1 102 ? 7.152 -10.910 -20.635 1.00 83.00 102 LYS A O 1
ATOM 850 N N . GLU A 1 103 ? 4.961 -10.824 -20.169 1.00 80.94 103 GLU A N 1
ATOM 851 C CA . GLU A 1 103 ? 4.510 -11.316 -21.479 1.00 80.94 103 GLU A CA 1
ATOM 852 C C . GLU A 1 103 ? 5.022 -10.448 -22.636 1.00 80.94 103 GLU A C 1
ATOM 854 O O . GLU A 1 103 ? 5.492 -10.959 -23.653 1.00 80.94 103 GLU A O 1
ATOM 859 N N . THR A 1 104 ? 4.987 -9.124 -22.480 1.00 76.00 104 THR A N 1
ATOM 860 C CA . THR A 1 104 ? 5.501 -8.192 -23.497 1.00 76.00 104 THR A CA 1
ATOM 861 C C . THR A 1 104 ? 7.021 -8.268 -23.648 1.00 76.00 104 THR A C 1
ATOM 863 O O . THR A 1 104 ? 7.532 -8.159 -24.767 1.00 76.00 104 THR A O 1
ATOM 866 N N . SER A 1 105 ? 7.750 -8.510 -22.558 1.00 72.12 105 SER A N 1
ATOM 867 C CA . SER A 1 105 ? 9.203 -8.713 -22.579 1.00 72.12 105 SER A CA 1
ATOM 868 C C . SER A 1 105 ? 9.586 -10.036 -23.251 1.00 72.12 105 SER A C 1
ATOM 870 O O . SER A 1 105 ? 10.466 -10.053 -24.116 1.00 72.12 105 SER A O 1
ATOM 872 N N . ASP A 1 106 ? 8.875 -11.120 -22.940 1.00 72.88 106 ASP A N 1
ATOM 873 C CA . ASP A 1 106 ? 9.092 -12.447 -23.526 1.00 72.88 106 ASP A CA 1
ATOM 874 C C . ASP A 1 106 ? 8.723 -12.474 -25.021 1.00 72.88 106 ASP A C 1
ATOM 876 O O . ASP A 1 106 ? 9.445 -13.045 -25.848 1.00 72.88 106 ASP A O 1
ATOM 880 N N . ALA A 1 107 ? 7.646 -11.786 -25.412 1.00 67.12 107 ALA A N 1
ATOM 881 C CA . ALA A 1 107 ? 7.289 -11.600 -26.816 1.00 67.12 107 ALA A CA 1
ATOM 882 C C . ALA A 1 107 ? 8.356 -10.787 -27.565 1.00 67.12 107 ALA A C 1
ATOM 884 O O . ALA A 1 107 ? 8.720 -11.120 -28.696 1.00 67.12 107 ALA A O 1
ATOM 885 N N . LYS A 1 108 ? 8.909 -9.738 -26.946 1.00 65.81 108 LYS A N 1
ATOM 886 C CA . LYS A 1 108 ? 9.999 -8.942 -27.530 1.00 65.81 108 LYS A CA 1
ATOM 887 C C . LYS A 1 108 ? 11.281 -9.763 -27.693 1.00 65.81 108 LYS A C 1
ATOM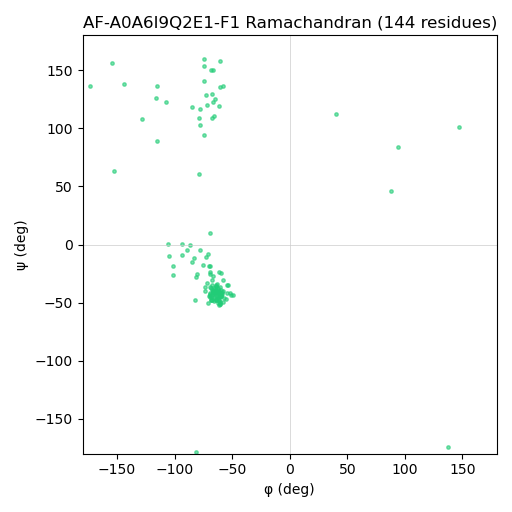 889 O O . LYS A 1 108 ? 11.936 -9.659 -28.732 1.00 65.81 108 LYS A O 1
ATOM 894 N N . TRP A 1 109 ? 11.615 -10.611 -26.720 1.00 53.84 109 TRP A N 1
ATOM 895 C CA . TRP A 1 109 ? 12.732 -11.553 -26.819 1.00 53.84 109 TRP A CA 1
ATOM 896 C C . TRP A 1 109 ? 12.527 -12.556 -27.958 1.00 53.84 109 TRP A C 1
ATOM 898 O O . TRP A 1 109 ? 13.412 -12.732 -28.793 1.00 53.84 109 TRP A O 1
ATOM 908 N N . SER A 1 110 ? 11.329 -13.136 -28.056 1.00 62.62 110 SER A N 1
ATOM 909 C CA . SER A 1 110 ? 10.971 -14.096 -29.107 1.00 62.62 110 SER A CA 1
ATOM 910 C C . SER A 1 110 ? 11.056 -13.481 -30.509 1.00 62.62 110 SER A C 1
ATOM 912 O O . SER A 1 110 ? 11.636 -14.081 -31.411 1.00 62.62 110 SER A O 1
ATOM 914 N N . ASN A 1 111 ? 10.574 -12.245 -30.686 1.00 56.91 111 ASN A N 1
ATOM 915 C CA . ASN A 1 111 ? 10.719 -11.505 -31.944 1.00 56.91 111 ASN A CA 1
ATOM 916 C C . ASN A 1 111 ? 12.187 -11.186 -32.269 1.00 56.91 111 ASN A C 1
ATOM 918 O O . ASN A 1 111 ? 12.607 -11.299 -33.417 1.00 56.91 111 ASN A O 1
ATOM 922 N N . THR A 1 112 ? 12.994 -10.826 -31.268 1.00 57.22 112 THR A N 1
ATOM 923 C CA . THR A 1 112 ? 14.425 -10.535 -31.462 1.00 57.22 112 THR A CA 1
ATOM 924 C C . THR A 1 112 ? 15.194 -11.792 -31.880 1.00 57.22 112 THR A C 1
ATOM 926 O O . THR A 1 112 ? 16.007 -11.740 -32.801 1.00 57.22 112 THR A O 1
ATOM 929 N N . MET A 1 113 ? 14.892 -12.941 -31.269 1.00 51.69 113 MET A N 1
ATOM 930 C CA . MET A 1 113 ? 15.478 -14.233 -31.638 1.00 51.69 113 MET A CA 1
ATOM 931 C C . MET A 1 113 ? 15.052 -14.699 -33.033 1.00 51.69 113 MET A C 1
ATOM 933 O O . MET A 1 113 ? 15.898 -15.192 -33.779 1.00 51.69 113 MET A O 1
ATOM 937 N N . ALA A 1 114 ? 13.792 -14.481 -33.423 1.00 55.41 114 ALA A N 1
ATOM 938 C CA . ALA A 1 114 ? 13.325 -14.750 -34.783 1.00 55.41 114 ALA A CA 1
ATOM 939 C C . ALA A 1 114 ? 14.075 -13.895 -35.823 1.00 55.41 114 ALA A C 1
ATOM 941 O O . ALA A 1 114 ? 14.563 -14.425 -36.818 1.00 55.41 114 ALA A O 1
ATOM 942 N N . ILE A 1 115 ? 14.272 -12.598 -35.551 1.00 56.03 115 ILE A N 1
ATOM 943 C CA . ILE A 1 115 ? 15.044 -11.691 -36.420 1.00 56.03 115 ILE A CA 1
ATOM 944 C C . ILE A 1 115 ? 16.518 -12.119 -36.507 1.00 56.03 115 ILE A C 1
ATOM 946 O O . ILE A 1 115 ? 17.118 -12.058 -37.582 1.00 56.03 115 ILE A O 1
ATOM 950 N N . HIS A 1 116 ? 17.125 -12.561 -35.400 1.00 51.25 116 HIS A N 1
ATOM 951 C CA . HIS A 1 116 ? 18.494 -13.077 -35.426 1.00 51.25 116 HIS A CA 1
ATOM 952 C C . HIS A 1 116 ? 18.598 -14.367 -36.246 1.00 51.25 116 HIS A C 1
ATOM 954 O O . HIS A 1 116 ? 19.492 -14.453 -37.084 1.00 51.25 116 HIS A O 1
ATOM 960 N N . GLN A 1 117 ? 17.684 -15.330 -36.081 1.00 47.84 117 GLN A N 1
ATOM 961 C CA . GLN A 1 117 ? 17.664 -16.554 -36.894 1.00 47.84 117 GLN A CA 1
ATOM 962 C C . GLN A 1 117 ? 17.507 -16.253 -38.388 1.00 47.84 117 GLN A C 1
ATOM 964 O O . GLN A 1 117 ? 18.249 -16.804 -39.195 1.00 47.84 117 GLN A O 1
ATOM 969 N N . GLU A 1 118 ? 16.621 -15.332 -38.761 1.00 48.28 118 GLU A N 1
ATOM 970 C CA . GLU A 1 118 ? 16.408 -14.954 -40.162 1.00 48.28 118 GLU A CA 1
ATOM 971 C C . GLU A 1 118 ? 17.659 -14.296 -40.778 1.00 48.28 118 GLU A C 1
ATOM 973 O O . GLU A 1 118 ? 18.003 -14.559 -41.932 1.00 48.28 118 GLU A O 1
ATOM 978 N N . ARG A 1 119 ? 18.424 -13.524 -39.988 1.00 44.19 119 ARG A N 1
ATOM 979 C CA . ARG A 1 119 ? 19.731 -12.997 -40.418 1.00 44.19 119 ARG A CA 1
ATOM 980 C C . ARG A 1 119 ? 20.831 -14.054 -40.503 1.00 44.19 119 ARG A C 1
ATOM 982 O O . ARG A 1 119 ? 21.688 -13.915 -41.369 1.00 44.19 119 ARG A O 1
ATOM 989 N N . TYR A 1 120 ? 20.833 -15.079 -39.648 1.00 45.75 120 TYR A N 1
ATOM 990 C CA . TYR A 1 120 ? 21.794 -16.185 -39.758 1.00 45.75 120 TYR A CA 1
ATOM 991 C C . TYR A 1 120 ? 21.517 -17.037 -41.006 1.00 45.75 120 TYR A C 1
ATOM 993 O O . TYR A 1 120 ? 22.438 -17.283 -41.777 1.00 45.75 120 TYR A O 1
ATOM 1001 N N . VAL A 1 121 ? 20.251 -17.367 -41.283 1.00 48.47 121 VAL A N 1
ATOM 1002 C CA . VAL A 1 121 ? 19.852 -18.181 -42.450 1.00 48.47 121 VAL A CA 1
ATOM 1003 C C . VAL A 1 121 ? 20.095 -17.456 -43.784 1.00 48.47 121 VAL A C 1
ATOM 1005 O O . VAL A 1 121 ? 20.392 -18.089 -44.797 1.00 48.47 121 VAL A O 1
ATOM 1008 N N . LEU A 1 122 ? 20.010 -16.121 -43.810 1.00 50.00 122 LEU A N 1
ATOM 1009 C CA . LEU A 1 122 ? 20.302 -15.327 -45.012 1.00 50.00 122 LEU A CA 1
ATOM 1010 C C . LEU A 1 122 ? 21.796 -15.035 -45.219 1.00 50.00 122 LEU A C 1
ATOM 1012 O O . LEU A 1 122 ? 22.170 -14.591 -46.306 1.00 50.00 122 LEU A O 1
ATOM 1016 N N . ASN A 1 123 ? 22.651 -15.295 -44.224 1.00 46.59 123 ASN A N 1
ATOM 1017 C C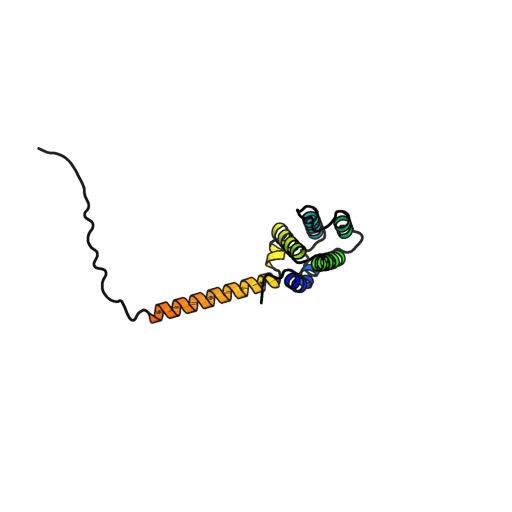A . ASN A 1 123 ? 24.094 -15.078 -44.342 1.00 46.59 123 ASN A CA 1
ATOM 1018 C C . ASN A 1 123 ? 24.868 -16.338 -44.780 1.00 46.59 123 ASN A C 1
ATOM 1020 O O . ASN A 1 123 ? 26.025 -16.226 -45.174 1.00 46.59 123 ASN A O 1
ATOM 1024 N N . ASP A 1 124 ? 24.224 -17.511 -44.834 1.00 43.84 124 ASP A N 1
ATOM 1025 C CA . ASP A 1 124 ? 24.820 -18.787 -45.283 1.00 43.84 124 ASP A CA 1
ATOM 1026 C C . ASP A 1 124 ? 25.143 -18.850 -46.797 1.00 43.84 124 ASP A C 1
ATOM 1028 O O . ASP A 1 124 ? 25.473 -19.908 -47.335 1.00 43.84 124 ASP A O 1
ATOM 1032 N N . ARG A 1 125 ? 25.069 -17.726 -47.526 1.00 53.09 125 ARG A N 1
ATOM 1033 C CA . ARG A 1 125 ? 25.469 -17.643 -48.945 1.00 53.09 125 ARG A CA 1
ATOM 1034 C C . ARG A 1 125 ? 26.782 -16.920 -49.215 1.00 53.09 125 ARG A C 1
ATOM 1036 O O . ARG A 1 125 ? 27.177 -16.858 -50.377 1.00 53.09 125 ARG A O 1
ATOM 1043 N N . VAL A 1 126 ? 27.491 -16.420 -48.206 1.00 53.34 126 VAL A N 1
ATOM 1044 C CA . VAL A 1 126 ? 28.829 -15.845 -48.405 1.00 53.34 126 VAL A CA 1
ATOM 1045 C C . VAL A 1 126 ? 29.703 -16.181 -47.200 1.00 53.34 126 VAL A C 1
ATOM 1047 O O . VAL A 1 126 ? 29.274 -16.039 -46.065 1.00 53.34 126 VAL A O 1
ATOM 1050 N N . ILE A 1 127 ? 30.955 -16.555 -47.467 1.00 53.44 127 ILE A N 1
ATOM 1051 C CA . ILE A 1 127 ? 31.992 -17.012 -46.523 1.00 53.44 127 ILE A CA 1
ATOM 1052 C C . ILE A 1 127 ? 31.959 -18.534 -46.268 1.00 53.44 127 ILE A C 1
ATOM 1054 O O . ILE A 1 127 ? 32.131 -19.026 -45.157 1.00 53.44 127 ILE A O 1
ATOM 1058 N N . SER A 1 128 ? 31.838 -19.302 -47.355 1.00 52.62 128 SER A N 1
ATOM 1059 C CA . SER A 1 128 ? 32.734 -20.452 -47.493 1.00 52.62 128 SER A CA 1
ATOM 1060 C C . SER A 1 128 ? 34.113 -19.908 -47.865 1.00 52.62 128 SER A C 1
ATOM 1062 O O . SER A 1 128 ? 34.206 -19.000 -48.688 1.00 52.62 128 SER A O 1
ATOM 1064 N N . GLU A 1 129 ? 35.146 -20.520 -47.294 1.00 53.81 129 GLU A N 1
ATOM 1065 C CA . GLU A 1 129 ? 36.556 -20.432 -47.695 1.00 53.81 129 GLU A CA 1
ATOM 1066 C C . GLU A 1 129 ? 37.424 -19.380 -46.980 1.00 53.81 129 GLU A C 1
ATOM 1068 O O . GLU A 1 129 ? 37.716 -18.306 -47.492 1.00 53.81 129 GLU A O 1
ATOM 1073 N N . GLN A 1 130 ? 37.940 -19.768 -45.806 1.00 52.06 130 GLN A N 1
ATOM 1074 C CA . GLN A 1 130 ? 39.356 -20.153 -45.599 1.00 52.06 130 GLN A CA 1
ATOM 1075 C C . GLN A 1 130 ? 39.831 -19.757 -44.194 1.00 52.06 130 GLN A C 1
ATOM 1077 O O . GLN A 1 130 ? 40.210 -18.616 -43.941 1.00 52.06 130 GLN A O 1
ATOM 1082 N N . ILE A 1 131 ? 39.878 -20.732 -43.284 1.00 56.12 131 ILE A N 1
ATOM 1083 C CA . ILE A 1 131 ? 40.697 -20.645 -42.070 1.00 56.12 131 ILE A CA 1
ATOM 1084 C C . ILE A 1 131 ? 41.754 -21.743 -42.177 1.00 56.12 131 ILE A C 1
ATOM 1086 O O . ILE A 1 131 ? 41.552 -22.879 -41.756 1.00 56.12 131 ILE A O 1
ATOM 1090 N N . THR A 1 132 ? 42.883 -21.398 -42.793 1.00 50.09 132 THR A N 1
ATOM 1091 C CA . THR A 1 132 ? 44.106 -22.204 -42.763 1.00 50.09 132 THR A CA 1
ATOM 1092 C C . THR A 1 132 ? 44.793 -21.960 -41.422 1.00 50.09 132 THR A C 1
ATOM 1094 O O . THR A 1 132 ? 45.308 -20.872 -41.164 1.00 50.09 132 THR A O 1
ATOM 1097 N N . CYS A 1 133 ? 44.771 -22.960 -40.544 1.00 66.31 133 CYS A N 1
ATOM 1098 C CA . CYS A 1 133 ? 45.421 -22.926 -39.237 1.00 66.31 133 CYS A CA 1
ATOM 1099 C C . CYS A 1 133 ? 46.950 -22.852 -39.396 1.00 66.31 133 CYS A C 1
ATOM 1101 O O . CYS A 1 133 ? 47.579 -23.828 -39.804 1.00 66.31 133 CYS A O 1
ATOM 1103 N N . PHE A 1 134 ? 47.567 -21.720 -39.047 1.00 53.38 134 PHE A N 1
ATOM 1104 C CA . PHE A 1 134 ? 49.015 -21.668 -38.840 1.00 53.38 134 PHE A CA 1
ATOM 1105 C C . PHE A 1 134 ? 49.376 -22.387 -37.532 1.00 53.38 134 PHE A C 1
ATOM 1107 O O . PHE A 1 134 ? 48.768 -22.155 -36.487 1.00 53.38 134 PHE A O 1
ATOM 1114 N N . GLY A 1 135 ? 50.332 -23.312 -37.641 1.00 55.00 135 GLY A N 1
ATOM 1115 C CA . GLY A 1 135 ? 50.693 -24.292 -36.623 1.00 55.00 135 GLY A CA 1
ATOM 1116 C C . GLY A 1 135 ? 51.313 -23.714 -35.353 1.00 55.00 135 GLY A C 1
ATOM 1117 O O . GLY A 1 135 ? 52.004 -22.696 -35.360 1.00 55.00 135 GLY A O 1
ATOM 1118 N N . TRP A 1 136 ? 51.083 -24.423 -34.250 1.00 45.00 136 TRP A N 1
ATOM 1119 C CA . TRP A 1 136 ? 51.753 -24.198 -32.977 1.00 45.00 136 TRP A CA 1
ATOM 1120 C C . TRP A 1 136 ? 53.208 -24.664 -33.055 1.00 45.00 136 TRP A C 1
ATOM 1122 O O . TRP A 1 136 ? 53.479 -25.845 -33.265 1.00 45.00 136 TRP A O 1
ATOM 1132 N N . ILE A 1 137 ? 54.149 -23.747 -32.833 1.00 50.62 137 ILE A N 1
ATOM 1133 C CA . ILE A 1 137 ? 55.507 -24.116 -32.430 1.00 50.62 137 ILE A CA 1
ATOM 1134 C C . ILE A 1 137 ? 55.434 -24.450 -30.939 1.00 50.62 137 ILE A C 1
ATOM 1136 O O . ILE A 1 137 ? 55.340 -23.559 -30.095 1.00 50.62 137 ILE A O 1
ATOM 1140 N N . VAL A 1 138 ? 55.446 -25.744 -30.619 1.00 58.50 138 VAL A N 1
ATOM 1141 C CA . VAL A 1 138 ? 55.700 -26.227 -29.260 1.00 58.50 138 VAL A CA 1
ATOM 1142 C C . VAL A 1 138 ? 57.207 -26.158 -29.022 1.00 58.50 138 VAL A C 1
ATOM 1144 O O . VAL A 1 138 ? 57.999 -26.806 -29.704 1.00 58.50 138 VAL A O 1
ATOM 1147 N N . ALA A 1 139 ? 57.601 -25.322 -28.067 1.00 49.09 139 ALA A N 1
ATOM 1148 C CA . ALA A 1 139 ? 58.928 -25.340 -27.485 1.00 49.09 139 ALA A CA 1
ATOM 1149 C C . ALA A 1 139 ? 58.941 -26.381 -26.360 1.00 49.09 139 ALA A C 1
ATOM 1151 O O . ALA A 1 139 ? 58.235 -26.223 -25.366 1.00 49.09 139 ALA A O 1
ATOM 1152 N N . THR A 1 140 ? 59.771 -27.413 -26.485 1.00 45.72 140 THR A N 1
ATOM 1153 C CA . THR A 1 140 ? 60.192 -28.232 -25.343 1.00 45.72 140 THR A CA 1
ATOM 1154 C C . THR A 1 140 ? 61.708 -28.328 -25.336 1.00 45.72 140 THR A C 1
ATOM 1156 O O . THR A 1 140 ? 62.323 -28.979 -26.177 1.00 45.72 140 THR A O 1
ATOM 1159 N N . SER A 1 141 ? 62.282 -27.622 -24.368 1.00 47.31 141 SER A N 1
ATOM 1160 C CA . SER A 1 141 ? 63.609 -27.851 -23.813 1.00 47.31 141 SER A CA 1
ATOM 1161 C C . SER A 1 141 ? 63.625 -29.211 -23.116 1.00 47.31 141 SER A C 1
ATOM 1163 O O . SER A 1 141 ? 62.818 -29.407 -22.212 1.00 47.31 141 SER A O 1
ATOM 1165 N N . GLU A 1 142 ? 64.551 -30.108 -23.466 1.00 44.16 142 GLU A N 1
ATOM 1166 C CA . GLU A 1 142 ? 65.124 -31.008 -22.463 1.00 44.16 142 GLU A CA 1
ATOM 1167 C C . GLU A 1 142 ? 66.534 -31.519 -22.804 1.00 44.16 142 GLU A C 1
ATOM 1169 O O . GLU A 1 142 ? 67.003 -31.471 -23.936 1.00 44.16 142 GLU A O 1
ATOM 1174 N N . ARG A 1 143 ? 67.216 -31.896 -21.722 1.00 44.25 143 ARG A N 1
ATOM 1175 C CA . ARG A 1 143 ? 68.653 -32.007 -21.442 1.00 44.25 143 ARG A CA 1
ATOM 1176 C C . ARG A 1 143 ? 69.391 -33.195 -22.086 1.00 44.25 143 ARG A C 1
ATOM 1178 O O . ARG A 1 143 ? 68.841 -34.275 -22.222 1.00 44.25 143 ARG A O 1
ATOM 1185 N N . VAL A 1 144 ? 70.697 -32.970 -22.286 1.00 41.75 144 VAL A N 1
ATOM 1186 C CA . VAL A 1 144 ? 71.875 -33.791 -21.892 1.00 41.75 144 VAL A CA 1
ATOM 1187 C C . VAL A 1 144 ? 71.808 -35.325 -22.029 1.00 41.75 144 VAL A C 1
ATOM 1189 O O . VAL A 1 144 ? 71.207 -35.999 -21.200 1.00 41.75 144 VAL A O 1
ATOM 1192 N N . ALA A 1 145 ? 72.610 -35.850 -22.961 1.00 39.94 145 ALA A N 1
ATOM 1193 C CA . ALA A 1 145 ? 73.551 -36.989 -22.859 1.00 39.94 145 ALA A CA 1
ATOM 1194 C C . ALA A 1 145 ? 74.321 -37.010 -24.208 1.00 39.94 145 ALA A C 1
ATOM 1196 O O . ALA A 1 145 ? 73.705 -36.741 -25.234 1.00 39.94 145 ALA A O 1
ATOM 1197 N N . SER A 1 146 ? 75.638 -37.188 -24.318 1.00 41.44 146 SER A N 1
ATOM 1198 C CA . SER A 1 146 ? 76.574 -38.087 -23.631 1.00 41.44 146 SER A CA 1
ATOM 1199 C C . SER A 1 146 ? 77.957 -37.461 -23.455 1.00 41.44 146 SER A C 1
ATOM 1201 O O . SER A 1 146 ? 78.286 -36.529 -24.221 1.00 41.44 146 SER A O 1
#